Protein AF-C0FMY7-F1 (afdb_monomer_lite)

Structure (mmCIF, N/CA/C/O backbone):
data_AF-C0FMY7-F1
#
_entry.id   AF-C0FMY7-F1
#
loop_
_atom_site.group_PDB
_atom_site.id
_atom_site.type_symbol
_atom_site.label_atom_id
_atom_site.label_alt_id
_atom_site.label_comp_id
_atom_site.label_asym_id
_atom_site.label_entity_id
_atom_site.label_seq_id
_atom_site.pdbx_PDB_ins_code
_atom_site.Cartn_x
_atom_site.Cartn_y
_atom_site.Cartn_z
_atom_site.occupancy
_atom_site.B_iso_or_equiv
_atom_site.auth_seq_id
_atom_site.auth_comp_id
_atom_site.auth_asym_id
_atom_site.auth_atom_id
_atom_site.pdbx_PDB_model_num
ATOM 1 N N . MET A 1 1 ? 1.537 16.017 -9.385 1.00 79.69 1 MET A N 1
ATOM 2 C CA . MET A 1 1 ? 0.595 14.892 -9.615 1.00 79.69 1 MET A CA 1
ATOM 3 C C . MET A 1 1 ? 0.191 14.203 -8.317 1.00 79.69 1 MET A C 1
ATOM 5 O O . MET A 1 1 ? -1.004 14.116 -8.079 1.00 79.69 1 MET A O 1
ATOM 9 N N . ALA A 1 2 ? 1.136 13.793 -7.463 1.00 84.88 2 ALA A N 1
ATOM 10 C CA . ALA A 1 2 ? 0.845 13.142 -6.176 1.00 84.88 2 ALA A CA 1
ATOM 11 C C . ALA A 1 2 ? -0.176 13.894 -5.295 1.00 84.88 2 ALA A C 1
ATOM 13 O O . ALA A 1 2 ? -1.097 13.285 -4.766 1.00 84.88 2 ALA A O 1
ATOM 14 N N . GLU A 1 3 ? -0.094 15.224 -5.213 1.00 89.25 3 GLU A N 1
ATOM 15 C CA . GLU A 1 3 ? -1.053 16.038 -4.446 1.00 89.25 3 GLU A CA 1
ATOM 16 C C . GLU A 1 3 ? -2.503 15.886 -4.921 1.00 89.25 3 GLU A C 1
ATOM 18 O O . GLU A 1 3 ? -3.415 15.837 -4.101 1.00 89.25 3 GLU A O 1
ATOM 23 N N . LYS A 1 4 ? -2.723 15.748 -6.237 1.00 93.12 4 LYS A N 1
ATOM 24 C CA . LYS A 1 4 ? -4.063 15.527 -6.799 1.00 93.12 4 LYS A CA 1
ATOM 25 C C . LYS A 1 4 ? -4.611 14.154 -6.408 1.00 93.12 4 LYS A C 1
ATOM 27 O O . LYS A 1 4 ? -5.801 14.039 -6.143 1.00 93.12 4 LYS A O 1
ATOM 32 N N . ILE A 1 5 ? -3.748 13.137 -6.336 1.00 90.38 5 ILE A N 1
ATOM 33 C CA . ILE A 1 5 ? -4.120 11.784 -5.894 1.00 90.38 5 ILE A CA 1
ATOM 34 C C . ILE A 1 5 ? -4.515 11.814 -4.416 1.00 90.38 5 ILE A C 1
ATOM 36 O O . ILE A 1 5 ? -5.567 11.300 -4.056 1.00 90.38 5 ILE A O 1
ATOM 40 N N . ILE A 1 6 ? -3.723 12.484 -3.573 1.00 89.00 6 ILE A N 1
ATOM 41 C CA . ILE A 1 6 ? -4.004 12.614 -2.136 1.00 89.00 6 ILE A CA 1
ATOM 42 C C . ILE A 1 6 ? -5.303 13.390 -1.895 1.00 89.00 6 ILE A C 1
ATOM 44 O O . ILE A 1 6 ? -6.118 12.982 -1.070 1.00 89.00 6 ILE A O 1
ATOM 48 N N . ALA A 1 7 ? -5.513 14.498 -2.610 1.00 92.88 7 ALA A N 1
ATOM 49 C CA . ALA A 1 7 ? -6.755 15.259 -2.523 1.00 92.88 7 ALA A CA 1
ATOM 50 C C . ALA A 1 7 ? -7.957 14.387 -2.907 1.00 92.88 7 ALA A C 1
ATOM 52 O O . ALA A 1 7 ? -8.936 14.332 -2.166 1.00 92.88 7 ALA A O 1
ATOM 53 N N . LYS A 1 8 ? -7.846 13.625 -4.004 1.00 93.00 8 LYS A N 1
ATOM 54 C CA . LYS A 1 8 ? -8.929 12.748 -4.448 1.00 93.00 8 LYS A CA 1
ATOM 55 C C . LYS A 1 8 ? -9.191 11.592 -3.485 1.00 93.00 8 LYS A C 1
ATOM 57 O O . LYS A 1 8 ? -10.349 11.261 -3.259 1.00 93.00 8 LYS A O 1
ATOM 62 N N . ALA A 1 9 ? -8.150 11.017 -2.887 1.00 89.62 9 ALA A N 1
ATOM 63 C CA . ALA A 1 9 ? -8.291 9.983 -1.867 1.00 89.62 9 ALA A CA 1
ATOM 64 C C . ALA A 1 9 ? -9.094 10.496 -0.663 1.00 89.62 9 ALA A C 1
ATOM 66 O O . ALA A 1 9 ? -10.052 9.848 -0.254 1.00 89.62 9 ALA A O 1
ATOM 67 N N . LYS A 1 10 ? -8.784 11.707 -0.173 1.00 88.00 10 LYS A N 1
ATOM 68 C CA . LYS A 1 10 ? -9.538 12.353 0.915 1.00 88.00 10 LYS A CA 1
ATOM 69 C C . LYS A 1 10 ? -11.002 12.603 0.559 1.00 88.00 10 LYS A C 1
ATOM 71 O O . LYS A 1 10 ? -11.865 12.351 1.383 1.00 88.00 10 LYS A O 1
ATOM 76 N N . GLU A 1 11 ? -11.283 13.077 -0.655 1.00 93.62 11 GLU A N 1
ATOM 77 C CA . GLU A 1 11 ? -12.662 13.299 -1.124 1.00 93.62 11 GLU A CA 1
ATOM 78 C C . GLU A 1 11 ? -13.507 12.019 -1.179 1.00 93.62 11 GLU A C 1
ATOM 80 O O . GLU A 1 11 ? -14.729 12.106 -1.176 1.00 93.62 11 GLU A O 1
ATOM 85 N N . ASN A 1 12 ? -12.872 10.850 -1.300 1.00 91.44 12 ASN A N 1
ATOM 86 C CA . ASN A 1 12 ? -13.551 9.563 -1.460 1.00 91.44 12 ASN A CA 1
ATOM 87 C C . ASN A 1 12 ? -13.375 8.658 -0.231 1.00 91.44 12 ASN A C 1
ATOM 89 O O . ASN A 1 12 ? -13.595 7.455 -0.338 1.00 91.44 12 ASN A O 1
ATOM 93 N N . ASP A 1 13 ? -12.930 9.214 0.902 1.00 85.38 13 ASP A N 1
ATOM 94 C CA . ASP A 1 13 ? -12.662 8.474 2.141 1.00 85.38 13 ASP A CA 1
ATOM 95 C C . ASP A 1 13 ? -11.752 7.247 1.946 1.00 85.38 13 ASP A C 1
ATOM 97 O O . ASP A 1 13 ? -11.852 6.248 2.664 1.00 85.38 13 ASP A O 1
ATOM 101 N N . VAL A 1 14 ? -10.841 7.325 0.971 1.00 85.88 14 VAL A N 1
ATOM 102 C CA . VAL A 1 14 ? -9.841 6.290 0.711 1.00 85.88 14 VAL A CA 1
ATOM 103 C C . VAL A 1 14 ? -8.699 6.465 1.717 1.00 85.88 14 VAL A C 1
ATOM 105 O O . VAL A 1 14 ? -8.083 7.538 1.752 1.00 85.88 14 VAL A O 1
ATOM 108 N N . PRO A 1 15 ? -8.383 5.437 2.527 1.00 78.81 15 PRO A N 1
ATOM 109 C CA . PRO A 1 15 ? -7.282 5.492 3.479 1.00 78.81 15 PRO A CA 1
ATOM 110 C C . PRO A 1 15 ? -5.953 5.813 2.792 1.00 78.81 15 PRO A C 1
ATOM 112 O O . PRO A 1 15 ? -5.651 5.303 1.713 1.00 78.81 15 PRO A O 1
ATOM 115 N N . PHE A 1 16 ? -5.137 6.648 3.432 1.00 83.06 16 PHE A N 1
ATOM 116 C CA . PHE A 1 16 ? -3.821 7.024 2.925 1.00 83.06 16 PHE A CA 1
ATOM 117 C C . PHE A 1 16 ? -2.746 6.733 3.969 1.00 83.06 16 PHE A C 1
ATOM 119 O O . PHE A 1 16 ? -2.813 7.231 5.094 1.00 83.06 16 PHE A O 1
ATOM 126 N N . TYR A 1 17 ? -1.731 5.969 3.569 1.00 79.75 17 TYR A N 1
ATOM 127 C CA . TYR A 1 17 ? -0.574 5.625 4.387 1.00 79.75 17 TYR A CA 1
ATOM 128 C C . TYR A 1 17 ? 0.700 6.184 3.751 1.00 79.75 17 TYR A C 1
ATOM 130 O O . TYR A 1 17 ? 0.906 6.063 2.543 1.00 79.75 17 TYR A O 1
ATOM 138 N N . LYS A 1 18 ? 1.550 6.829 4.555 1.00 82.06 18 LYS A N 1
ATOM 139 C CA . LYS A 1 18 ? 2.767 7.491 4.076 1.00 82.06 18 LYS A CA 1
ATOM 140 C C . LYS A 1 18 ? 4.003 6.701 4.490 1.00 82.06 18 LYS A C 1
ATOM 142 O O . LYS A 1 18 ? 4.461 6.833 5.620 1.00 82.06 18 LYS A O 1
ATOM 147 N N . ASP A 1 19 ? 4.585 5.990 3.532 1.00 84.38 19 ASP A N 1
ATOM 148 C CA . ASP A 1 19 ? 5.893 5.347 3.654 1.00 84.38 19 ASP A CA 1
ATOM 149 C C . ASP A 1 19 ? 6.717 5.635 2.395 1.00 84.38 19 ASP A C 1
ATOM 151 O O . ASP A 1 19 ? 6.355 5.243 1.285 1.00 84.38 19 ASP A O 1
ATOM 155 N N . ASN A 1 20 ? 7.822 6.362 2.568 1.00 86.62 20 ASN A N 1
ATOM 156 C CA . ASN A 1 20 ? 8.663 6.790 1.453 1.00 86.62 20 ASN A CA 1
ATOM 157 C C . ASN A 1 20 ? 9.410 5.620 0.799 1.00 86.62 20 ASN A C 1
ATOM 159 O O . ASN A 1 20 ? 9.536 5.595 -0.422 1.00 86.62 20 ASN A O 1
ATOM 163 N N . LYS A 1 21 ? 9.905 4.663 1.595 1.00 83.25 21 LYS A N 1
ATOM 164 C CA . LYS A 1 21 ? 10.699 3.532 1.095 1.00 83.25 21 LYS A CA 1
ATOM 165 C C . LYS A 1 21 ? 9.809 2.592 0.291 1.00 83.25 21 LYS A C 1
ATOM 167 O O . LYS A 1 21 ? 10.187 2.131 -0.787 1.00 83.25 21 LYS A O 1
ATOM 172 N N . LEU A 1 22 ? 8.609 2.347 0.804 1.00 81.31 22 LEU A N 1
ATOM 173 C CA . LEU A 1 22 ? 7.596 1.566 0.120 1.00 81.31 22 LEU A CA 1
ATOM 174 C C . LEU A 1 22 ? 7.149 2.238 -1.181 1.00 81.31 22 LEU A C 1
ATOM 176 O O . LEU A 1 22 ? 7.138 1.601 -2.231 1.00 81.31 22 LEU A O 1
ATOM 180 N N . ALA A 1 23 ? 6.831 3.533 -1.122 1.00 85.81 23 ALA A N 1
ATOM 181 C CA . ALA A 1 23 ? 6.398 4.287 -2.292 1.00 85.81 23 ALA A CA 1
ATOM 182 C C . ALA A 1 23 ? 7.458 4.292 -3.404 1.00 85.81 23 ALA A C 1
ATOM 184 O O . ALA A 1 23 ? 7.110 4.126 -4.567 1.00 85.81 23 ALA A O 1
ATOM 185 N N . GLU A 1 24 ? 8.742 4.433 -3.060 1.00 86.62 24 GLU A N 1
ATOM 186 C CA . GLU A 1 24 ? 9.854 4.356 -4.019 1.00 86.62 24 GLU A CA 1
ATOM 187 C C . GLU A 1 24 ? 10.037 2.951 -4.608 1.00 86.62 24 GLU A C 1
ATOM 189 O O . GLU A 1 24 ? 10.433 2.789 -5.761 1.00 86.62 24 GLU A O 1
ATOM 194 N N . THR A 1 25 ? 9.759 1.917 -3.820 1.00 83.38 25 THR A N 1
ATOM 195 C CA . THR A 1 25 ? 9.860 0.536 -4.293 1.00 83.38 25 THR A CA 1
ATOM 196 C C . THR A 1 25 ? 8.733 0.220 -5.277 1.00 83.38 25 THR A C 1
ATOM 198 O O . THR A 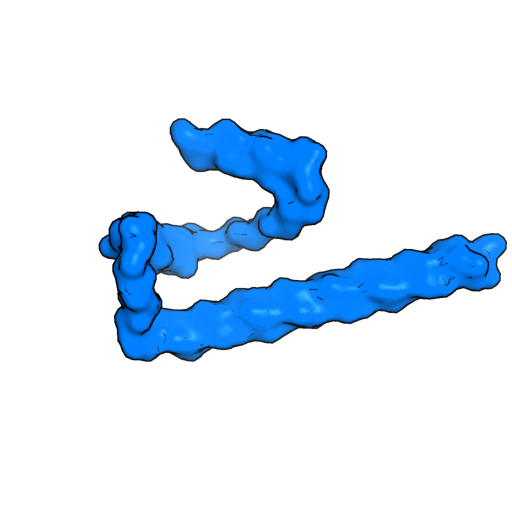1 25 ? 8.987 -0.319 -6.351 1.00 83.38 25 THR A O 1
ATOM 201 N N . LEU A 1 26 ? 7.503 0.621 -4.946 1.00 82.00 26 LEU A N 1
ATOM 202 C CA . LEU A 1 26 ? 6.323 0.404 -5.782 1.00 82.00 26 LEU A CA 1
ATOM 203 C C . LEU A 1 26 ? 6.273 1.324 -7.009 1.00 82.00 26 LEU A C 1
ATOM 205 O O . LEU A 1 26 ? 5.691 0.942 -8.018 1.00 82.00 26 LEU A O 1
ATOM 209 N N . SER A 1 27 ? 6.895 2.509 -6.970 1.00 85.69 27 SER A N 1
ATOM 210 C CA . SER A 1 27 ? 6.902 3.443 -8.110 1.00 85.69 27 SER A CA 1
ATOM 211 C C . SER A 1 27 ? 7.662 2.930 -9.334 1.00 85.69 27 SER A C 1
ATOM 213 O O . SER A 1 27 ? 7.555 3.526 -10.404 1.00 85.69 27 SER A O 1
ATOM 215 N N . LYS A 1 28 ? 8.433 1.848 -9.179 1.00 84.00 2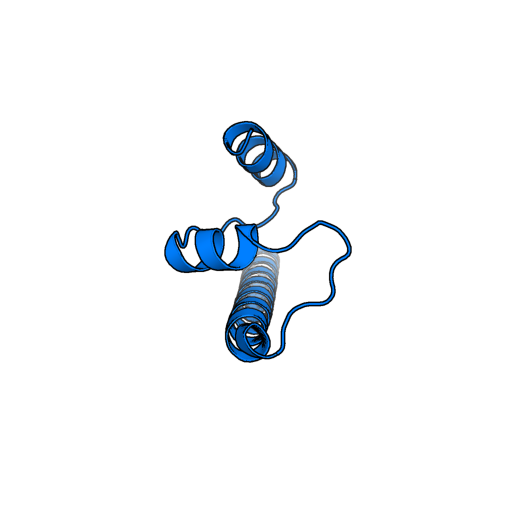8 LYS A N 1
ATOM 216 C CA . LYS A 1 28 ? 9.157 1.174 -10.264 1.00 84.00 28 LYS A CA 1
ATOM 217 C C . LYS A 1 28 ? 8.267 0.247 -11.093 1.00 84.00 28 LYS A C 1
ATOM 219 O O . LYS A 1 28 ? 8.713 -0.197 -12.143 1.00 84.00 28 LYS A O 1
ATOM 224 N N . LEU A 1 29 ? 7.063 -0.065 -10.613 1.00 84.50 29 LEU A N 1
ATOM 225 C CA . LEU A 1 29 ? 6.097 -0.900 -11.322 1.00 84.50 29 LEU A CA 1
ATOM 226 C C . LEU A 1 29 ? 5.288 -0.051 -12.298 1.00 84.50 29 LEU A C 1
ATOM 228 O O . LEU A 1 29 ? 4.805 1.024 -11.928 1.00 84.50 29 LEU A O 1
ATOM 232 N N . GLU A 1 30 ? 5.095 -0.539 -13.522 1.00 86.06 30 GLU A N 1
ATOM 233 C CA . GLU A 1 30 ? 4.165 0.089 -14.450 1.00 86.06 30 GLU A CA 1
ATOM 234 C C . GLU A 1 30 ? 2.728 -0.377 -14.187 1.00 86.06 30 GLU A C 1
ATOM 236 O O . GLU A 1 30 ? 2.450 -1.417 -13.582 1.00 86.06 30 GLU A O 1
ATOM 241 N N . ILE A 1 31 ? 1.766 0.434 -14.623 1.00 83.19 31 ILE A N 1
ATOM 242 C CA . ILE A 1 31 ? 0.351 0.094 -14.477 1.00 83.19 31 ILE A CA 1
ATOM 243 C C . ILE A 1 31 ? 0.051 -1.135 -15.339 1.00 83.19 31 ILE A C 1
ATOM 245 O O . ILE A 1 31 ? 0.190 -1.087 -16.557 1.00 83.19 31 ILE A O 1
ATOM 249 N N . GLY A 1 32 ? -0.444 -2.196 -14.702 1.00 83.19 32 GLY A N 1
ATOM 250 C CA . GLY A 1 32 ? -0.771 -3.460 -15.366 1.00 83.19 32 GLY A CA 1
ATOM 251 C C . GLY A 1 32 ? 0.308 -4.530 -15.221 1.00 83.19 32 GLY A C 1
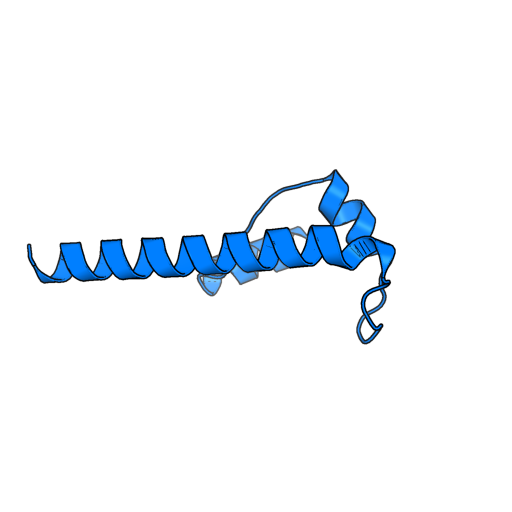ATOM 252 O O . GLY A 1 32 ? 0.043 -5.681 -15.566 1.00 83.19 32 GLY A O 1
ATOM 253 N N . ASP A 1 33 ? 1.469 -4.187 -14.659 1.00 86.81 33 ASP A N 1
ATOM 254 C CA . ASP A 1 33 ? 2.490 -5.172 -14.332 1.00 86.81 33 ASP A CA 1
ATOM 255 C C . ASP A 1 33 ? 2.029 -6.094 -13.204 1.00 86.81 33 ASP A C 1
ATOM 257 O O . ASP A 1 33 ? 1.354 -5.695 -12.248 1.00 86.81 33 ASP A O 1
ATOM 261 N N . ALA A 1 34 ? 2.441 -7.356 -13.302 1.00 86.56 34 ALA A N 1
ATOM 262 C CA . ALA A 1 34 ? 2.357 -8.258 -12.170 1.00 86.56 34 ALA A CA 1
ATOM 263 C C . ALA A 1 34 ? 3.345 -7.808 -11.089 1.00 86.56 34 ALA A C 1
ATOM 265 O O . ALA A 1 34 ? 4.467 -7.392 -11.378 1.00 86.56 34 ALA A O 1
ATOM 266 N N . ILE A 1 35 ? 2.937 -7.947 -9.830 1.00 86.69 35 ILE A N 1
ATOM 267 C CA . ILE A 1 35 ? 3.811 -7.667 -8.694 1.00 86.69 35 ILE A CA 1
ATOM 268 C C . ILE A 1 35 ? 5.003 -8.650 -8.745 1.00 86.69 35 ILE A C 1
ATOM 270 O O . ILE A 1 35 ? 4.778 -9.863 -8.841 1.00 86.69 35 ILE A O 1
ATOM 274 N N . PRO A 1 36 ? 6.255 -8.165 -8.679 1.00 87.94 36 PRO A N 1
ATOM 275 C CA . PRO A 1 36 ? 7.437 -9.011 -8.594 1.00 87.94 36 PRO A CA 1
ATOM 276 C C . PRO A 1 36 ? 7.483 -9.816 -7.284 1.00 87.94 36 PRO A C 1
ATOM 278 O O . PRO A 1 36 ? 7.057 -9.301 -6.244 1.00 87.94 36 PRO A O 1
ATOM 281 N N . PRO A 1 37 ? 8.025 -11.049 -7.288 1.00 89.12 37 PRO A N 1
ATOM 282 C CA . PRO A 1 37 ? 8.082 -11.900 -6.097 1.00 89.12 37 PRO A CA 1
ATOM 283 C C . PRO A 1 37 ? 8.761 -11.261 -4.881 1.00 89.12 37 PRO A C 1
ATOM 285 O O . PRO A 1 37 ? 8.333 -11.474 -3.750 1.00 89.12 37 PRO A O 1
ATOM 288 N N . GLU A 1 38 ? 9.788 -10.440 -5.094 1.00 87.06 38 GLU A N 1
ATOM 289 C CA . GLU A 1 38 ? 10.509 -9.723 -4.040 1.00 87.06 38 GLU A CA 1
ATOM 290 C C . GLU A 1 38 ? 9.652 -8.688 -3.295 1.00 87.06 38 GLU A C 1
ATOM 292 O O . GLU A 1 38 ? 10.037 -8.235 -2.219 1.00 87.06 38 GLU A O 1
ATOM 297 N N . LEU A 1 39 ? 8.488 -8.320 -3.843 1.00 86.81 39 LEU A N 1
ATOM 298 C CA . LEU A 1 39 ? 7.550 -7.378 -3.232 1.00 86.81 39 LEU A CA 1
ATOM 299 C C . LEU A 1 39 ? 6.359 -8.071 -2.560 1.00 86.81 39 LEU A C 1
ATOM 301 O O . LEU A 1 39 ? 5.533 -7.387 -1.961 1.00 86.81 39 LEU A O 1
ATOM 305 N N . TYR A 1 40 ? 6.248 -9.402 -2.628 1.00 90.81 40 TYR A N 1
ATOM 306 C CA . TYR A 1 40 ? 5.093 -10.124 -2.083 1.00 90.81 40 TYR A CA 1
ATOM 307 C C . TYR A 1 40 ? 4.934 -9.957 -0.578 1.00 90.81 40 TYR A C 1
ATOM 309 O O . TYR A 1 40 ? 3.820 -9.724 -0.119 1.00 90.81 40 TYR A O 1
ATOM 317 N N . GLU A 1 41 ? 6.026 -10.037 0.179 1.00 88.88 41 GLU A N 1
ATOM 318 C CA . GLU A 1 41 ? 6.001 -9.863 1.635 1.00 88.88 41 GLU A CA 1
ATOM 319 C C . GLU A 1 41 ? 5.485 -8.469 2.008 1.00 88.88 41 GLU A C 1
ATOM 321 O O . GLU A 1 41 ? 4.521 -8.326 2.754 1.00 88.88 41 GLU A O 1
ATOM 326 N N . VAL A 1 42 ? 6.048 -7.446 1.369 1.00 85.00 42 VAL A N 1
ATOM 327 C CA . VAL A 1 42 ? 5.686 -6.047 1.591 1.00 85.00 42 VAL A CA 1
ATOM 328 C C . VAL A 1 42 ? 4.229 -5.771 1.207 1.00 85.00 42 VAL A C 1
ATOM 330 O O . VAL A 1 42 ? 3.508 -5.084 1.927 1.00 85.00 42 VAL A O 1
ATOM 333 N N . VAL A 1 43 ? 3.756 -6.316 0.084 1.00 86.75 43 VAL A N 1
ATOM 334 C CA . VAL A 1 43 ? 2.353 -6.165 -0.326 1.00 86.75 43 VAL A CA 1
ATOM 335 C C . VAL A 1 43 ? 1.415 -6.907 0.626 1.00 86.75 43 VAL A C 1
ATOM 337 O O . VAL A 1 43 ? 0.358 -6.375 0.962 1.00 86.75 43 VAL A O 1
ATOM 340 N N . ALA A 1 44 ? 1.791 -8.096 1.100 1.00 90.94 44 ALA A N 1
ATOM 341 C CA . ALA A 1 44 ? 1.002 -8.839 2.076 1.00 90.94 44 ALA A CA 1
ATOM 342 C C . ALA A 1 44 ? 0.838 -8.056 3.388 1.00 90.94 44 ALA A C 1
ATOM 344 O O . ALA A 1 44 ? -0.275 -7.976 3.903 1.00 90.94 44 ALA A O 1
ATOM 345 N N . GLU A 1 45 ? 1.900 -7.415 3.884 1.00 86.75 45 GLU A N 1
ATOM 346 C CA . GLU A 1 45 ? 1.830 -6.539 5.061 1.00 86.75 45 GLU A CA 1
ATOM 347 C C . GLU A 1 45 ? 0.836 -5.384 4.869 1.00 86.75 45 GLU A C 1
ATOM 349 O O . GLU A 1 45 ? 0.032 -5.108 5.760 1.00 86.75 45 GLU A O 1
ATOM 354 N N . ILE A 1 46 ? 0.827 -4.745 3.692 1.00 85.56 46 ILE A N 1
ATOM 355 C CA . ILE A 1 46 ? -0.129 -3.670 3.373 1.00 85.56 46 ILE A 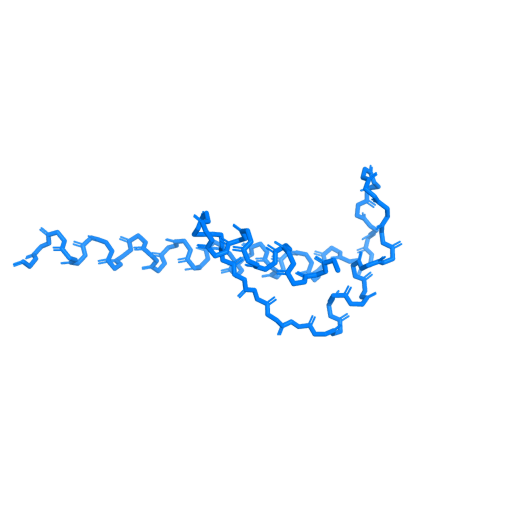CA 1
ATOM 356 C C . ILE A 1 46 ? -1.565 -4.199 3.375 1.00 85.56 46 ILE A C 1
ATOM 358 O O . ILE A 1 46 ? -2.455 -3.541 3.908 1.00 85.56 46 ILE A O 1
ATOM 362 N N . LEU A 1 47 ? -1.808 -5.375 2.789 1.00 88.44 47 LEU A N 1
ATOM 363 C CA . LEU A 1 47 ? -3.145 -5.973 2.747 1.00 88.44 47 LEU A CA 1
ATOM 364 C C . LEU A 1 47 ? -3.660 -6.309 4.150 1.00 88.44 47 LEU A C 1
ATOM 366 O O . LEU A 1 47 ? -4.817 -6.025 4.453 1.00 88.44 47 LEU A O 1
ATOM 370 N N . VAL A 1 48 ? -2.800 -6.858 5.013 1.00 90.56 48 VAL A N 1
ATOM 371 C CA . VAL A 1 48 ? -3.134 -7.116 6.422 1.00 90.56 48 VAL A CA 1
ATOM 372 C C . VAL A 1 48 ? -3.426 -5.806 7.153 1.00 90.56 48 VAL A C 1
ATOM 374 O O . VAL A 1 48 ? -4.427 -5.707 7.857 1.00 90.56 48 VAL A O 1
ATOM 377 N N . PHE A 1 49 ? -2.608 -4.774 6.941 1.00 86.12 49 PHE A N 1
ATOM 378 C CA . PHE A 1 49 ? -2.829 -3.457 7.534 1.00 86.12 49 PHE A CA 1
ATOM 379 C C . PHE A 1 49 ? -4.179 -2.848 7.122 1.00 86.12 49 PHE A C 1
ATOM 381 O O . PHE A 1 49 ? -4.900 -2.322 7.971 1.00 86.12 49 PHE A O 1
ATOM 388 N N . VAL A 1 50 ? -4.552 -2.941 5.842 1.00 85.88 50 VAL A N 1
ATOM 389 C CA . VAL A 1 50 ? -5.853 -2.463 5.344 1.00 85.88 50 VAL A CA 1
ATOM 390 C C . VAL A 1 50 ? -7.009 -3.253 5.966 1.00 85.88 50 VAL A C 1
ATOM 392 O O . VAL A 1 50 ? -7.968 -2.645 6.436 1.00 85.88 50 VAL A O 1
ATOM 395 N N . ASP A 1 51 ? -6.900 -4.581 6.044 1.00 88.19 51 ASP A N 1
ATOM 396 C CA . ASP A 1 51 ? -7.910 -5.439 6.680 1.00 88.19 51 ASP A CA 1
ATOM 397 C C . ASP A 1 51 ? -8.098 -5.103 8.173 1.00 88.19 51 ASP A C 1
ATOM 399 O O . ASP A 1 51 ? -9.225 -4.991 8.665 1.00 88.19 51 ASP A O 1
ATOM 403 N N . ASP A 1 52 ? -7.009 -4.849 8.900 1.00 88.50 52 ASP A N 1
ATOM 404 C CA . ASP A 1 52 ? -7.070 -4.413 10.296 1.00 88.50 52 ASP A CA 1
ATOM 405 C C . ASP A 1 52 ? -7.724 -3.031 10.448 1.00 88.50 52 ASP A C 1
ATOM 407 O O . ASP A 1 52 ? -8.522 -2.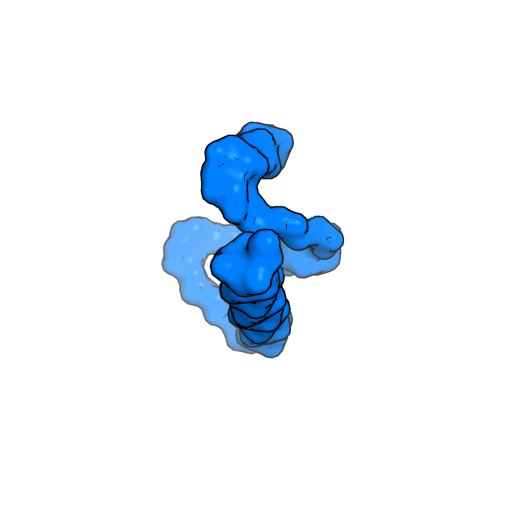818 11.370 1.00 88.50 52 ASP A O 1
ATOM 411 N N . MET A 1 53 ? -7.445 -2.094 9.535 1.00 85.38 53 MET A N 1
ATOM 412 C CA . MET A 1 53 ? -8.110 -0.788 9.505 1.00 85.38 53 MET A CA 1
ATOM 413 C C . MET A 1 53 ? -9.615 -0.912 9.254 1.00 85.38 53 MET A C 1
ATOM 415 O O . MET A 1 53 ? -10.400 -0.271 9.959 1.00 85.38 53 MET A O 1
ATOM 419 N N . ASP A 1 54 ? -10.029 -1.755 8.309 1.00 86.44 54 ASP A N 1
ATOM 420 C CA . ASP A 1 54 ? -11.442 -1.993 8.006 1.00 86.44 54 ASP A CA 1
ATOM 421 C C . ASP A 1 54 ? -12.166 -2.636 9.196 1.00 86.44 54 ASP A C 1
ATOM 423 O O . ASP A 1 54 ? -13.256 -2.200 9.581 1.00 86.44 54 ASP A O 1
ATOM 427 N N . LYS A 1 55 ? -11.527 -3.600 9.872 1.00 88.44 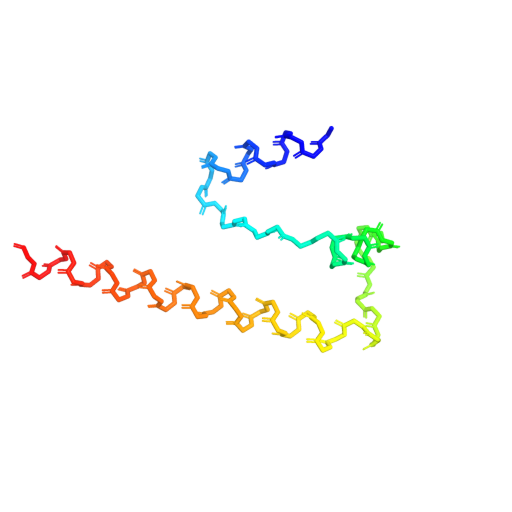55 LYS A N 1
ATOM 428 C CA . LYS A 1 55 ? -12.044 -4.194 11.116 1.00 88.44 55 LYS A CA 1
ATOM 429 C C . LYS A 1 55 ? -12.185 -3.166 12.235 1.00 88.44 55 LYS A C 1
ATOM 431 O O . LYS A 1 55 ? -13.180 -3.191 12.963 1.00 88.44 55 LYS A O 1
ATOM 436 N N . MET A 1 56 ? -11.210 -2.270 12.404 1.00 85.94 56 MET A N 1
ATOM 437 C CA . MET A 1 56 ? -11.296 -1.191 13.395 1.00 85.94 56 MET A CA 1
ATOM 438 C C . MET A 1 56 ? -12.435 -0.226 13.070 1.00 85.94 56 MET A C 1
ATOM 440 O O . MET A 1 56 ? -13.222 0.101 13.958 1.00 85.94 56 MET A O 1
ATOM 444 N N . LYS A 1 57 ? -12.574 0.176 11.802 1.00 83.81 57 LYS A N 1
ATOM 445 C CA . LYS A 1 57 ? -13.663 1.045 11.340 1.00 83.81 57 LYS A CA 1
ATOM 446 C C . LYS A 1 57 ? -15.031 0.406 11.588 1.00 83.81 57 LYS A C 1
ATOM 448 O O . LYS A 1 57 ? -15.911 1.068 12.129 1.00 83.81 57 LYS A O 1
ATOM 453 N N . ALA A 1 58 ? -15.186 -0.886 11.295 1.00 86.00 58 ALA A N 1
ATOM 454 C CA . ALA A 1 58 ? -16.424 -1.623 11.551 1.00 86.00 58 ALA A CA 1
ATOM 455 C C . ALA A 1 58 ? -16.781 -1.681 13.048 1.00 86.00 58 ALA A C 1
ATOM 457 O O . ALA A 1 58 ? -17.941 -1.494 13.418 1.00 86.00 58 ALA A O 1
ATOM 458 N N . LYS A 1 59 ? -15.791 -1.894 13.930 1.00 83.75 59 LYS A N 1
ATOM 459 C CA . LYS A 1 59 ? -16.001 -1.875 15.390 1.00 83.75 59 LYS A CA 1
ATOM 460 C C . LYS A 1 59 ? -16.408 -0.494 15.902 1.00 83.75 59 LYS A C 1
ATOM 462 O O . LYS A 1 59 ? -17.308 -0.408 16.730 1.00 83.75 59 LYS A O 1
ATOM 467 N N . LEU A 1 60 ? -15.768 0.567 15.407 1.00 81.44 60 LEU A N 1
ATOM 468 C CA . LEU A 1 60 ? -16.111 1.948 15.762 1.00 81.44 60 LEU A CA 1
ATOM 469 C C . LEU A 1 60 ? -17.543 2.294 15.330 1.00 81.44 60 LEU A C 1
ATOM 471 O O . LEU A 1 60 ? -18.314 2.798 16.137 1.00 81.44 60 LEU A O 1
ATOM 475 N N . GLN A 1 61 ? -17.938 1.924 14.109 1.00 82.50 61 GLN A N 1
ATOM 476 C CA . GLN A 1 61 ? -19.310 2.116 13.623 1.00 82.50 61 GLN A CA 1
ATOM 477 C C . GLN A 1 61 ? -20.345 1.331 14.441 1.00 82.50 61 GLN A C 1
ATOM 479 O O . GLN A 1 61 ? -21.452 1.811 14.668 1.00 82.50 61 GLN A O 1
ATOM 484 N N . GLN A 1 62 ? -20.001 0.123 14.894 1.00 79.44 62 GLN A N 1
ATOM 485 C CA . GLN A 1 62 ? -20.881 -0.667 15.754 1.00 79.44 62 GLN A CA 1
ATOM 486 C C . GLN A 1 62 ? -21.047 -0.042 17.146 1.00 79.44 62 GLN A C 1
ATOM 488 O O . GLN A 1 62 ? -22.144 -0.095 17.694 1.00 79.44 62 GLN A O 1
ATOM 493 N N . ALA A 1 63 ? -19.990 0.557 17.703 1.00 74.69 63 ALA A N 1
ATOM 494 C CA . ALA A 1 63 ? -20.058 1.269 18.977 1.00 74.69 63 ALA A CA 1
ATOM 495 C C . ALA A 1 63 ? -20.931 2.533 18.885 1.00 74.69 63 ALA A C 1
ATOM 497 O O . ALA A 1 63 ? -21.777 2.721 19.754 1.00 74.69 63 ALA A O 1
ATOM 498 N N . ASP A 1 64 ? -20.799 3.323 17.811 1.00 75.06 64 ASP A N 1
ATOM 499 C CA . ASP A 1 64 ? -21.622 4.523 17.569 1.00 75.06 64 ASP A CA 1
ATOM 500 C C . ASP A 1 64 ? -23.120 4.200 17.397 1.00 75.06 64 ASP A C 1
ATOM 502 O O . ASP A 1 64 ? -23.971 5.009 17.749 1.00 75.06 64 ASP A O 1
ATOM 506 N N . MET A 1 65 ? -23.478 3.019 16.873 1.00 72.06 65 MET A N 1
ATOM 507 C CA . MET A 1 65 ? -24.884 2.584 16.773 1.00 72.06 65 MET A CA 1
ATOM 508 C C . MET A 1 65 ? -25.499 2.155 18.116 1.00 72.06 65 MET A C 1
ATOM 510 O O . MET A 1 65 ? -26.719 2.019 18.207 1.00 72.06 65 MET A O 1
ATOM 514 N N . LEU A 1 66 ? -24.673 1.870 19.127 1.00 69.69 66 LEU A N 1
ATOM 515 C CA . LEU A 1 66 ? -25.106 1.404 20.451 1.00 69.69 66 LEU A CA 1
ATOM 516 C C . LEU A 1 66 ? -25.173 2.534 21.495 1.00 69.69 66 LEU A C 1
ATOM 518 O O . LEU A 1 66 ? -25.628 2.286 22.614 1.00 69.69 66 LEU A O 1
ATOM 522 N N . SER A 1 67 ? -24.719 3.737 21.139 1.00 61.25 67 SER A N 1
ATOM 523 C CA . SER A 1 67 ? -24.725 4.965 21.950 1.00 61.25 67 SER A CA 1
ATOM 524 C C . SER A 1 67 ? -25.818 5.934 21.519 1.00 61.25 67 SER A C 1
ATOM 526 O O . SER A 1 67 ? -26.446 6.531 22.421 1.00 61.25 67 SER A O 1
#

InterPro domains:
  IPR006135 Type III secretion system substrate exporter [PF01312] (1-50)
  IPR029025 Type III secretion system substrate exporter, C-terminal [G3DSA:3.40.1690.10] (1-63)
  IPR029025 Type III secretion system substrate exporter, C-terminal [SSF160544] (1-54)

Radius of gyration: 15.3 Å; chains: 1; bounding box: 36×28×37 Å

Sequence (67 aa):
MAEKIIAKAKENDVPFYKDNKLAETLSKLEIGDAIPPELYEVVAEILVFVDDMDKMKAKLQQADMLS

pLDDT: mean 85.06, std 5.45, range [61.25, 93.62]

Secondary structure (DSSP, 8-state):
-HHHHHHHHHHTT------HHHHHHHTTSPTTPPPPGGGHHHHHHHHHHHHHHHHHHHHHHHHHT--

Foldseek 3Di:
DVVVVVVVCVVVVNDDDDDPVLCVVCVPDDPPDDDDPVCPVVVVVVVVVVVVVVVVVVVVVVVVVVD

Organism: NCBI:txid622312